Protein AF-A0A4Z2FTD9-F1 (afdb_monomer_lite)

Secondary structure (DSSP, 8-state):
-EEE-TTT--EEEE----TTEEES-TTS--EEEETTTTEEEEEEEEPTTS---S----EEEEEETTT-TTS--------SS-----S----SHHHHHHHHHHHHHHHHHHHHHHHHHHHHHHHHHHHHHHHHHHHS--

Radius of gyration: 23.98 Å; chains: 1; bounding box: 36×58×72 Å

Foldseek 3Di:
DFDADPLVRHTFFDADDPPQWDAPPPVDWDWDADPPQQKIKGWTFGDPPPDDDPPSDIDIDIDHPPPDPNRPGPPPVPPPDPPPCPRPPPVDPVSVVVVVVVVVVVVVVVVVVVVVVVVVVVVVVVVVVVVVVVVPDD

Organism: NCBI:txid230148

Structure (mmCIF, N/CA/C/O backbone):
data_AF-A0A4Z2FTD9-F1
#
_entry.id   AF-A0A4Z2FTD9-F1
#
loop_
_atom_site.group_PDB
_atom_site.id
_atom_site.type_symbol
_atom_site.label_atom_id
_atom_site.label_alt_id
_atom_site.label_comp_id
_atom_site.label_asym_id
_atom_site.label_entity_id
_atom_site.label_seq_id
_atom_site.pdbx_PDB_ins_code
_atom_site.Cartn_x
_atom_site.Cartn_y
_atom_site.Cartn_z
_atom_site.occupancy
_atom_site.B_iso_or_equiv
_atom_site.auth_seq_id
_atom_site.auth_comp_id
_atom_site.auth_asym_id
_atom_site.auth_atom_id
_atom_site.pdbx_PDB_model_num
ATOM 1 N N . MET A 1 1 ? 12.225 3.486 1.838 1.00 72.38 1 MET A N 1
ATOM 2 C CA . MET A 1 1 ? 10.816 3.098 1.582 1.00 72.38 1 MET A CA 1
ATOM 3 C C . MET A 1 1 ? 10.813 1.699 0.973 1.00 72.38 1 MET A C 1
ATOM 5 O O . MET A 1 1 ? 11.828 1.326 0.406 1.00 72.38 1 MET A O 1
ATOM 9 N N . PHE A 1 2 ? 9.754 0.899 1.103 1.00 73.75 2 PHE A N 1
ATOM 10 C CA . PHE A 1 2 ? 9.671 -0.410 0.438 1.00 73.75 2 PHE A CA 1
ATOM 11 C C . PHE A 1 2 ? 8.286 -0.624 -0.172 1.00 73.75 2 PHE A C 1
ATOM 13 O O . PHE A 1 2 ? 7.304 -0.104 0.352 1.00 73.75 2 PHE A O 1
ATOM 20 N N . LEU A 1 3 ? 8.223 -1.376 -1.271 1.00 74.38 3 LEU A N 1
ATOM 21 C CA . LEU A 1 3 ? 6.973 -1.884 -1.829 1.00 74.38 3 LEU A CA 1
ATOM 22 C C . LEU A 1 3 ? 6.706 -3.273 -1.257 1.00 74.38 3 LEU A C 1
ATOM 24 O O . LEU A 1 3 ? 7.611 -4.110 -1.186 1.00 74.38 3 LEU A O 1
ATOM 28 N N . GLN A 1 4 ? 5.467 -3.501 -0.841 1.00 77.50 4 GLN A N 1
ATOM 29 C CA . GLN A 1 4 ? 5.006 -4.763 -0.283 1.00 77.50 4 GLN A CA 1
ATOM 30 C C . GLN A 1 4 ? 3.811 -5.253 -1.095 1.00 77.50 4 GLN A C 1
ATOM 32 O O . GLN A 1 4 ? 2.899 -4.480 -1.378 1.00 77.50 4 GLN A O 1
ATOM 37 N N . ASP A 1 5 ? 3.822 -6.530 -1.453 1.00 70.06 5 ASP A N 1
ATOM 38 C CA . ASP A 1 5 ? 2.648 -7.210 -1.982 1.00 70.06 5 ASP A CA 1
ATOM 39 C C . ASP A 1 5 ? 1.688 -7.450 -0.816 1.00 70.06 5 ASP A C 1
ATOM 41 O O . ASP A 1 5 ? 2.023 -8.123 0.161 1.00 70.06 5 ASP A O 1
ATOM 45 N N . ILE A 1 6 ? 0.504 -6.845 -0.883 1.00 73.50 6 ILE A N 1
ATOM 46 C CA . ILE A 1 6 ? -0.491 -6.915 0.192 1.00 73.50 6 ILE A CA 1
ATOM 47 C C . ILE A 1 6 ? -1.111 -8.310 0.329 1.00 73.50 6 ILE A C 1
ATOM 49 O O . ILE A 1 6 ? -1.554 -8.671 1.418 1.00 73.50 6 ILE A O 1
ATOM 53 N N . THR A 1 7 ? -1.094 -9.109 -0.738 1.00 69.88 7 THR A N 1
ATOM 54 C CA . THR A 1 7 ? -1.757 -10.416 -0.810 1.00 69.88 7 THR A CA 1
ATOM 55 C C . THR A 1 7 ? -1.006 -11.452 0.019 1.00 69.88 7 THR A C 1
ATOM 57 O O . THR A 1 7 ? -1.602 -12.225 0.762 1.00 69.88 7 THR A O 1
ATOM 60 N N . ASN A 1 8 ? 0.325 -11.443 -0.069 1.00 75.12 8 ASN A N 1
ATOM 61 C CA . ASN A 1 8 ? 1.208 -12.388 0.626 1.00 75.12 8 ASN A CA 1
ATOM 62 C C . ASN A 1 8 ? 2.123 -11.711 1.665 1.00 75.12 8 ASN A C 1
ATOM 64 O O . ASN A 1 8 ? 2.944 -12.377 2.296 1.00 75.12 8 ASN A O 1
ATOM 68 N N . ARG A 1 9 ? 1.994 -10.390 1.849 1.00 73.38 9 ARG A N 1
ATOM 69 C CA . ARG A 1 9 ? 2.819 -9.548 2.732 1.00 73.38 9 ARG A CA 1
ATOM 70 C C . ARG A 1 9 ? 4.319 -9.594 2.420 1.00 73.38 9 ARG A C 1
ATOM 72 O O . ARG A 1 9 ? 5.125 -9.205 3.270 1.00 73.38 9 ARG A O 1
ATOM 79 N N . SER A 1 10 ? 4.722 -10.022 1.229 1.00 74.25 10 SER A N 1
ATOM 80 C CA . SER A 1 10 ? 6.131 -10.097 0.842 1.00 74.25 10 SER A CA 1
ATOM 81 C C . SER A 1 10 ? 6.672 -8.731 0.415 1.00 74.25 10 SER A C 1
ATOM 83 O O . SER A 1 10 ? 5.965 -7.912 -0.172 1.00 74.25 10 SER A O 1
ATOM 85 N N . ARG A 1 11 ? 7.941 -8.446 0.732 1.00 72.31 11 ARG A N 1
ATOM 86 C CA . ARG A 1 11 ? 8.615 -7.230 0.254 1.00 72.31 11 ARG A CA 1
ATOM 87 C C . ARG A 1 11 ? 9.070 -7.448 -1.184 1.00 72.31 11 ARG A C 1
ATOM 89 O O . ARG A 1 11 ? 9.895 -8.319 -1.437 1.00 72.31 11 ARG A O 1
ATOM 96 N N . VAL A 1 12 ? 8.565 -6.621 -2.089 1.00 68.12 12 VAL A N 1
ATOM 97 C CA . VAL A 1 12 ? 8.836 -6.707 -3.528 1.00 68.12 12 VAL A CA 1
ATOM 98 C C . VAL A 1 12 ? 10.114 -5.946 -3.877 1.00 68.12 12 VAL A C 1
ATOM 100 O O . VAL A 1 12 ? 10.971 -6.459 -4.595 1.00 68.12 12 VAL A O 1
ATOM 103 N N . CYS A 1 13 ? 10.289 -4.736 -3.335 1.00 69.50 13 CYS A N 1
ATOM 104 C CA . CYS A 1 13 ? 11.513 -3.961 -3.537 1.00 69.50 13 CYS A CA 1
ATOM 105 C C . CYS A 1 13 ? 11.751 -2.906 -2.451 1.00 69.50 13 CYS A C 1
ATOM 107 O O . CYS A 1 13 ? 10.826 -2.466 -1.766 1.00 69.50 13 CYS A O 1
ATOM 109 N N . SER A 1 14 ? 13.005 -2.462 -2.330 1.00 71.62 14 SER A N 1
ATOM 110 C CA . SER A 1 14 ? 13.391 -1.300 -1.524 1.00 71.62 14 SER A CA 1
ATOM 111 C C . SER A 1 14 ? 13.649 -0.104 -2.434 1.00 71.62 14 SER A C 1
ATOM 113 O O . SER A 1 14 ? 14.296 -0.230 -3.466 1.00 71.62 14 SER A O 1
ATOM 115 N N . LEU A 1 15 ? 13.138 1.056 -2.041 1.00 74.56 15 LEU A N 1
ATOM 116 C CA . LEU A 1 15 ? 13.296 2.325 -2.735 1.00 74.56 15 LEU A CA 1
ATOM 117 C C . LEU A 1 15 ? 14.084 3.264 -1.825 1.00 74.56 15 LEU A C 1
ATOM 119 O O . LEU A 1 15 ? 13.665 3.551 -0.692 1.00 74.56 15 LEU A O 1
ATOM 123 N N . MET A 1 16 ? 15.222 3.737 -2.326 1.00 72.31 16 MET A N 1
ATOM 124 C CA . MET A 1 16 ? 16.040 4.746 -1.661 1.00 72.31 16 MET A CA 1
ATOM 125 C C . MET A 1 16 ? 16.035 6.030 -2.485 1.00 72.31 16 MET A C 1
ATOM 127 O O . MET A 1 16 ? 16.331 6.012 -3.681 1.00 72.31 16 MET A O 1
ATOM 131 N N . LEU A 1 17 ? 15.668 7.133 -1.833 1.00 73.00 17 LEU A N 1
ATOM 132 C CA . LEU A 1 17 ? 15.897 8.479 -2.347 1.00 73.00 17 LEU A CA 1
ATOM 133 C C . LEU A 1 17 ? 17.346 8.890 -2.046 1.00 73.00 17 LEU A C 1
ATOM 135 O O . LEU A 1 17 ? 17.944 8.349 -1.108 1.00 73.00 17 LEU A O 1
ATOM 139 N N . PRO A 1 18 ? 17.920 9.844 -2.798 1.00 74.38 18 PRO A N 1
ATOM 140 C CA . PRO A 1 18 ? 19.191 10.446 -2.426 1.00 74.38 18 PRO A CA 1
ATOM 141 C C . PRO A 1 18 ? 19.131 11.029 -1.005 1.00 74.38 18 PRO A C 1
ATOM 143 O O . PRO A 1 18 ? 18.096 11.580 -0.635 1.00 74.38 18 PRO A O 1
ATOM 146 N N . PRO A 1 19 ? 20.232 11.005 -0.232 1.00 72.56 19 PRO A N 1
ATOM 147 C CA . PRO A 1 19 ? 20.253 11.499 1.152 1.00 72.56 19 PRO A CA 1
ATOM 148 C C . PRO A 1 19 ? 19.855 12.972 1.314 1.00 72.56 19 PRO A C 1
ATOM 150 O O . PRO A 1 19 ? 19.547 13.413 2.412 1.00 72.56 19 PRO A O 1
ATOM 153 N N . THR A 1 20 ? 19.900 13.739 0.226 1.00 76.00 20 THR A N 1
ATOM 154 C CA . THR A 1 20 ? 19.545 15.161 0.160 1.00 76.00 20 THR A CA 1
ATOM 155 C C . THR A 1 20 ? 18.038 15.416 0.092 1.00 76.00 20 THR A C 1
ATOM 157 O O . THR A 1 20 ? 17.616 16.569 0.202 1.00 76.00 20 THR A O 1
ATOM 160 N N . HIS A 1 21 ? 17.239 14.366 -0.115 1.00 75.69 21 HIS A N 1
ATOM 161 C CA . HIS A 1 21 ? 15.800 14.451 -0.310 1.00 75.69 21 HIS A CA 1
ATOM 162 C C . HIS A 1 21 ? 15.067 13.485 0.609 1.00 75.69 21 HIS A C 1
ATOM 164 O O . HIS A 1 21 ? 15.452 12.327 0.787 1.00 75.69 21 HIS A O 1
ATOM 170 N N . ARG A 1 22 ? 13.931 13.943 1.115 1.00 74.38 22 ARG A N 1
ATOM 171 C CA . ARG A 1 22 ? 12.949 13.096 1.779 1.00 74.38 22 ARG A CA 1
ATOM 172 C C . ARG A 1 22 ? 11.701 13.028 0.933 1.00 74.38 22 ARG A C 1
ATOM 174 O O . ARG A 1 22 ? 11.396 13.949 0.186 1.00 74.38 22 ARG A O 1
ATOM 181 N N . THR A 1 23 ? 10.950 11.939 1.047 1.00 69.50 23 THR A N 1
ATOM 182 C CA . THR A 1 23 ? 9.555 11.983 0.603 1.00 69.50 23 THR A CA 1
ATOM 183 C C . THR A 1 23 ? 8.860 13.124 1.347 1.00 69.50 23 THR A C 1
ATOM 185 O O . THR A 1 23 ? 9.264 13.439 2.472 1.00 69.50 23 THR A O 1
ATOM 188 N N . ALA A 1 24 ? 7.801 13.693 0.764 1.00 66.94 24 ALA A N 1
ATOM 189 C CA . ALA A 1 24 ? 6.860 14.544 1.499 1.00 66.94 24 ALA A CA 1
ATOM 190 C C . ALA A 1 24 ? 6.483 13.915 2.858 1.00 66.94 24 ALA A C 1
ATOM 192 O O . ALA A 1 24 ? 6.784 12.740 3.104 1.00 66.94 24 ALA A O 1
ATOM 193 N N . THR A 1 25 ? 5.830 14.686 3.737 1.00 63.59 25 THR A N 1
ATOM 194 C CA . THR A 1 25 ? 5.460 14.279 5.106 1.00 63.59 25 THR A CA 1
ATOM 195 C C . THR A 1 25 ? 5.180 12.773 5.181 1.00 63.59 25 THR A C 1
ATOM 197 O O . THR A 1 25 ? 4.334 12.302 4.425 1.00 63.59 25 THR A O 1
ATOM 200 N N . PRO A 1 26 ? 5.862 11.993 6.049 1.00 59.06 26 PRO A N 1
ATOM 201 C CA . PRO A 1 26 ? 5.790 10.524 6.046 1.00 59.06 26 PRO A CA 1
ATOM 202 C C . PRO A 1 26 ? 4.366 9.948 6.090 1.00 59.06 26 PRO A C 1
ATOM 204 O O . PRO A 1 26 ? 4.139 8.809 5.695 1.00 59.06 26 PRO A O 1
ATOM 207 N N . CYS A 1 27 ? 3.412 10.750 6.564 1.00 57.56 27 CYS A N 1
ATOM 208 C CA . CYS A 1 27 ? 1.995 10.431 6.659 1.00 57.56 27 CYS A CA 1
ATOM 209 C C . CYS A 1 27 ? 1.208 10.618 5.344 1.00 57.56 27 CYS A C 1
ATOM 211 O O . CYS A 1 27 ? 0.074 10.156 5.259 1.00 57.56 27 CYS A O 1
ATOM 213 N N . LEU A 1 28 ? 1.759 11.314 4.344 1.00 66.62 28 LEU A N 1
ATOM 214 C CA . LEU A 1 28 ? 1.086 11.644 3.086 1.00 66.62 28 LEU A CA 1
ATOM 215 C C . LEU A 1 28 ? 2.082 11.761 1.908 1.00 66.62 28 LEU A C 1
ATOM 217 O O . LEU A 1 28 ? 2.269 12.842 1.343 1.00 66.62 28 LEU A O 1
ATOM 221 N N . PRO A 1 29 ? 2.761 10.665 1.528 1.00 72.44 29 PRO A N 1
ATOM 222 C CA . PRO A 1 29 ? 3.673 10.689 0.392 1.00 72.44 29 PRO A CA 1
ATOM 223 C C . PRO A 1 29 ? 2.907 10.978 -0.909 1.00 72.44 29 PRO A C 1
ATOM 225 O O . PRO A 1 29 ? 1.855 10.393 -1.162 1.00 72.44 29 PRO A O 1
ATOM 228 N N . VAL A 1 30 ? 3.458 11.845 -1.763 1.00 84.12 30 VAL A N 1
ATOM 229 C CA . VAL A 1 30 ? 2.915 12.110 -3.104 1.00 84.12 30 VAL A CA 1
ATOM 230 C C . VAL A 1 30 ? 3.616 11.197 -4.104 1.00 84.12 30 VAL A C 1
ATOM 232 O O . VAL A 1 30 ? 4.807 11.370 -4.384 1.00 84.12 30 VAL A O 1
ATOM 235 N N . TYR A 1 31 ? 2.880 10.218 -4.626 1.00 86.88 31 TYR A N 1
ATOM 236 C CA . TYR A 1 31 ? 3.380 9.257 -5.602 1.00 86.88 31 TYR A CA 1
ATOM 237 C C . TYR A 1 31 ? 2.313 8.882 -6.635 1.00 86.88 31 TYR A C 1
ATOM 239 O O . TYR A 1 31 ? 1.116 9.001 -6.380 1.00 86.88 31 TYR A O 1
ATOM 247 N N . ALA A 1 32 ? 2.760 8.401 -7.792 1.00 87.31 32 ALA A N 1
ATOM 248 C CA . ALA A 1 32 ? 1.908 7.816 -8.822 1.00 87.31 32 ALA A CA 1
ATOM 249 C C . ALA A 1 32 ? 2.570 6.554 -9.380 1.00 87.31 32 ALA A C 1
ATOM 251 O O . ALA A 1 32 ? 3.770 6.547 -9.648 1.00 87.31 32 ALA A O 1
ATOM 252 N N . LEU A 1 33 ? 1.791 5.489 -9.553 1.00 85.31 33 LEU A N 1
ATOM 253 C CA . LEU A 1 33 ? 2.248 4.231 -10.137 1.00 85.31 33 LEU A CA 1
ATOM 254 C C . LEU A 1 33 ? 1.561 4.035 -11.490 1.00 85.31 33 LEU A C 1
ATOM 256 O O . LEU A 1 33 ? 0.338 3.940 -11.547 1.00 85.31 33 LEU A O 1
ATOM 260 N N . SER A 1 34 ? 2.344 3.959 -12.565 1.00 83.44 34 SER A N 1
ATOM 261 C CA . SER A 1 34 ? 1.858 3.582 -13.893 1.00 83.44 34 SER A CA 1
ATOM 262 C C . SER A 1 34 ? 2.152 2.108 -14.138 1.00 83.44 34 SER A C 1
ATOM 264 O O . SER A 1 34 ? 3.317 1.713 -14.229 1.00 83.44 34 SER A O 1
ATOM 266 N N . ALA A 1 35 ? 1.097 1.295 -14.232 1.00 77.94 35 ALA A N 1
ATOM 267 C CA . ALA A 1 35 ? 1.216 -0.125 -14.560 1.00 77.94 35 ALA A CA 1
ATOM 268 C C . ALA A 1 35 ? 1.647 -0.333 -16.021 1.00 77.94 35 ALA A C 1
ATOM 270 O O . ALA A 1 35 ? 2.500 -1.173 -16.288 1.00 77.94 35 ALA A O 1
ATOM 271 N N . GLU A 1 36 ? 1.117 0.479 -16.942 1.00 79.75 36 GLU A N 1
ATOM 272 C CA . GLU A 1 36 ? 1.446 0.435 -18.372 1.00 79.75 36 GLU A CA 1
ATOM 273 C C . GLU A 1 36 ? 2.931 0.719 -18.616 1.00 79.75 36 GLU A C 1
ATOM 275 O O . GLU A 1 36 ? 3.606 -0.015 -19.330 1.00 79.75 36 GLU A O 1
ATOM 280 N N . GLN A 1 37 ? 3.463 1.754 -17.963 1.00 80.69 37 GLN A N 1
ATOM 281 C CA . GLN A 1 37 ? 4.867 2.141 -18.101 1.00 80.69 37 GLN A CA 1
ATOM 282 C C . GLN A 1 37 ? 5.784 1.406 -17.125 1.00 80.69 37 GLN A C 1
ATOM 284 O O . GLN A 1 37 ? 6.979 1.692 -17.097 1.00 80.69 37 GLN A O 1
ATOM 289 N N . GLN A 1 38 ? 5.233 0.545 -16.263 1.00 80.56 38 GLN A N 1
ATOM 290 C CA . GLN A 1 38 ? 5.952 -0.084 -15.156 1.00 80.56 38 GLN A CA 1
ATOM 291 C C . GLN A 1 38 ? 6.861 0.924 -14.430 1.00 80.56 38 GLN A C 1
ATOM 293 O O . GLN A 1 38 ? 8.060 0.708 -14.250 1.00 80.56 38 GLN A O 1
ATOM 298 N N . THR A 1 39 ? 6.294 2.067 -14.040 1.00 83.69 39 THR A N 1
ATOM 299 C CA . THR A 1 39 ? 7.059 3.196 -13.498 1.00 83.69 39 THR A CA 1
ATOM 300 C C . THR A 1 39 ? 6.390 3.775 -12.258 1.00 83.69 39 THR A C 1
ATOM 302 O O . THR A 1 39 ? 5.191 4.054 -12.253 1.00 83.69 39 THR A O 1
ATOM 305 N N . LEU A 1 40 ? 7.181 3.987 -11.208 1.00 85.44 40 LEU A N 1
ATOM 306 C CA . LEU A 1 40 ? 6.791 4.677 -9.985 1.00 85.44 40 LEU A CA 1
ATOM 307 C C . LEU A 1 40 ? 7.397 6.082 -9.953 1.00 85.44 40 LEU A C 1
ATOM 309 O O . LEU A 1 40 ? 8.612 6.259 -10.010 1.00 85.44 40 LEU A O 1
ATOM 313 N N . PHE A 1 41 ? 6.534 7.076 -9.804 1.00 87.06 41 PHE A N 1
ATOM 314 C CA . PHE A 1 41 ? 6.878 8.483 -9.671 1.00 87.06 41 PHE A CA 1
ATOM 315 C C . PHE A 1 41 ? 6.732 8.895 -8.207 1.00 87.06 41 PHE A C 1
ATOM 317 O O . PHE A 1 41 ? 5.679 8.663 -7.614 1.00 87.06 41 PHE A O 1
ATOM 324 N N . ILE A 1 42 ? 7.759 9.503 -7.615 1.00 87.06 42 ILE A N 1
ATOM 325 C CA . ILE A 1 42 ? 7.757 9.957 -6.217 1.00 87.06 42 ILE A CA 1
ATOM 326 C C . ILE A 1 42 ? 8.235 11.401 -6.158 1.00 87.06 42 ILE A C 1
ATOM 328 O O . ILE A 1 42 ? 9.307 11.720 -6.665 1.00 87.06 42 ILE A O 1
ATOM 332 N N . ARG A 1 43 ? 7.484 12.275 -5.490 1.00 85.31 43 ARG A N 1
ATOM 333 C CA . ARG A 1 43 ? 7.976 13.612 -5.144 1.00 85.31 43 ARG A CA 1
ATOM 334 C C . ARG A 1 43 ? 8.897 13.520 -3.929 1.00 85.31 43 ARG A C 1
ATOM 336 O O . ARG A 1 43 ? 8.486 13.026 -2.877 1.00 85.31 43 ARG A O 1
ATOM 343 N N . GLY A 1 44 ? 10.120 14.015 -4.068 1.00 84.12 44 GLY A N 1
ATOM 344 C CA . GLY A 1 44 ? 11.019 14.258 -2.950 1.00 84.12 44 GLY A CA 1
ATOM 345 C C . GLY A 1 44 ? 11.181 15.751 -2.707 1.00 84.12 44 GLY A C 1
ATOM 346 O O . GLY A 1 44 ? 11.415 16.523 -3.635 1.00 84.12 44 GLY A O 1
ATOM 347 N N . ASP A 1 45 ? 11.057 16.149 -1.454 1.00 81.00 45 ASP A N 1
ATOM 348 C CA . ASP A 1 45 ? 11.305 17.503 -0.994 1.00 81.00 45 ASP A CA 1
ATOM 349 C C . ASP A 1 45 ? 12.719 17.573 -0.411 1.00 81.00 45 ASP A C 1
ATOM 351 O O . ASP A 1 45 ? 13.228 16.615 0.181 1.00 81.00 45 ASP A O 1
ATOM 355 N N . ARG A 1 46 ? 13.393 18.698 -0.639 1.00 74.38 46 ARG A N 1
ATOM 356 C CA . ARG A 1 46 ? 14.770 18.896 -0.190 1.00 74.38 46 ARG A CA 1
ATOM 357 C C . ARG A 1 46 ? 14.800 19.122 1.321 1.00 74.38 46 ARG A C 1
ATOM 359 O O . ARG A 1 46 ? 14.014 19.912 1.843 1.00 74.38 46 ARG A O 1
ATOM 366 N N . ASP A 1 47 ? 15.725 18.462 2.014 1.00 67.81 47 ASP A N 1
ATOM 367 C CA . ASP A 1 47 ? 15.865 18.628 3.463 1.00 67.81 47 ASP A CA 1
ATOM 368 C C . ASP A 1 47 ? 16.305 20.062 3.800 1.00 67.81 47 ASP A C 1
ATOM 370 O O . ASP A 1 47 ? 17.372 20.526 3.389 1.00 67.81 47 ASP A O 1
ATOM 374 N N . SER A 1 48 ? 15.487 20.773 4.583 1.00 59.31 48 SER A N 1
ATOM 375 C CA . SER A 1 48 ? 15.654 22.198 4.917 1.00 59.31 48 SER A CA 1
ATOM 376 C C . SER A 1 48 ? 16.872 22.518 5.800 1.00 59.31 48 SER A C 1
ATOM 378 O O . SER A 1 48 ? 17.055 23.662 6.205 1.00 59.31 48 SER A O 1
ATOM 380 N N . GLY A 1 49 ? 17.713 21.527 6.116 1.00 57.28 49 GLY A N 1
ATOM 381 C CA . GLY A 1 49 ? 18.960 21.709 6.867 1.00 57.28 49 GLY A CA 1
ATOM 382 C C . GLY A 1 49 ? 20.118 22.267 6.033 1.00 57.28 49 GLY A C 1
ATOM 383 O O . GLY A 1 49 ? 21.130 22.678 6.594 1.00 57.28 49 GLY A O 1
ATOM 384 N N . CYS A 1 50 ? 19.990 22.301 4.703 1.00 49.97 50 CYS A N 1
ATOM 385 C CA . CYS A 1 50 ? 21.044 22.766 3.809 1.00 49.97 50 CYS A CA 1
ATOM 386 C C . CYS A 1 50 ? 20.676 24.131 3.211 1.00 49.97 50 CYS A C 1
ATOM 388 O O . CYS A 1 50 ? 19.993 24.186 2.196 1.00 49.97 50 CYS A O 1
ATOM 390 N N . ALA A 1 51 ? 21.134 25.190 3.890 1.00 46.16 51 ALA A N 1
ATOM 391 C CA . ALA A 1 51 ? 21.244 26.602 3.498 1.00 46.16 51 ALA A CA 1
ATOM 392 C C . ALA A 1 51 ? 20.199 27.184 2.521 1.00 46.16 51 ALA A C 1
ATOM 394 O O . ALA A 1 51 ? 20.113 26.811 1.353 1.00 46.16 51 ALA A O 1
ATOM 395 N N . ALA A 1 52 ? 19.509 28.215 3.017 1.00 48.28 52 ALA A N 1
ATOM 396 C CA . ALA A 1 52 ? 18.677 29.166 2.290 1.00 48.28 52 ALA A CA 1
ATOM 397 C C . ALA A 1 52 ? 19.165 29.445 0.854 1.00 48.28 52 ALA A C 1
ATOM 399 O O . ALA A 1 52 ? 20.078 30.232 0.617 1.00 48.28 52 ALA A O 1
ATOM 400 N N . SER A 1 53 ? 18.502 28.817 -0.110 1.00 46.97 53 SER A N 1
ATOM 401 C CA . SER A 1 53 ? 18.464 29.252 -1.497 1.00 46.97 53 SER A CA 1
ATOM 402 C C . SER A 1 53 ? 16.992 29.319 -1.881 1.00 46.97 53 SER A C 1
ATOM 404 O O . SER A 1 53 ? 16.222 28.425 -1.534 1.00 46.97 53 SER A O 1
ATOM 406 N N . SER A 1 54 ? 16.602 30.411 -2.532 1.00 48.72 54 SER A N 1
ATOM 407 C CA . SER A 1 54 ? 15.228 30.849 -2.830 1.00 48.72 54 SER A CA 1
ATOM 408 C C . SER A 1 54 ? 14.420 29.918 -3.756 1.00 48.72 54 SER A C 1
ATOM 410 O O . SER A 1 54 ? 13.366 30.300 -4.255 1.00 48.72 54 SER A O 1
ATOM 412 N N . GLU A 1 55 ? 14.884 28.693 -3.970 1.00 50.66 55 GLU A N 1
ATOM 413 C CA . GLU A 1 55 ? 14.261 27.669 -4.797 1.00 50.66 55 GLU A CA 1
ATOM 414 C C . GLU A 1 55 ? 13.878 26.513 -3.863 1.00 50.66 55 GLU A C 1
ATOM 416 O O . GLU A 1 55 ? 14.648 25.571 -3.651 1.00 50.66 55 GLU A O 1
ATOM 421 N N . ALA A 1 56 ? 12.695 26.595 -3.248 1.00 59.41 56 ALA A N 1
ATOM 422 C CA . ALA A 1 56 ? 12.076 25.487 -2.517 1.00 59.41 56 ALA A CA 1
ATOM 423 C C . ALA A 1 56 ? 11.652 24.391 -3.518 1.00 59.41 56 ALA A C 1
ATOM 425 O O . ALA A 1 56 ? 10.473 24.179 -3.789 1.00 59.41 56 ALA A O 1
ATOM 426 N N . GLY A 1 57 ? 12.637 23.769 -4.163 1.00 67.50 57 GLY A N 1
ATOM 427 C CA . GLY A 1 57 ? 12.447 22.898 -5.311 1.00 67.50 57 GLY A CA 1
ATOM 428 C C . GLY A 1 57 ? 12.157 21.473 -4.874 1.00 67.50 57 GLY A C 1
ATOM 429 O O . GLY A 1 57 ? 13.063 20.741 -4.481 1.00 67.50 57 GLY A O 1
ATOM 430 N N . SER A 1 58 ? 10.896 21.069 -4.960 1.00 75.62 58 SER A N 1
ATOM 431 C CA . SER A 1 58 ? 10.540 19.654 -4.965 1.00 75.62 58 SER A CA 1
ATOM 432 C C . SER A 1 58 ? 11.039 19.004 -6.251 1.00 75.62 58 SER A C 1
ATOM 434 O O . SER A 1 58 ? 10.891 19.567 -7.335 1.00 75.62 58 SER A O 1
ATOM 436 N N . GLN A 1 59 ? 11.590 17.801 -6.142 1.00 84.44 59 GLN A N 1
ATOM 437 C CA . GLN A 1 59 ? 12.096 17.037 -7.273 1.00 84.44 59 GLN A CA 1
ATOM 438 C C . GLN A 1 59 ? 11.248 15.784 -7.502 1.00 84.44 59 GLN A C 1
ATOM 440 O O . GLN A 1 59 ? 10.796 15.134 -6.558 1.00 84.44 59 GLN A O 1
ATOM 445 N N . LEU A 1 60 ? 11.023 15.441 -8.771 1.00 86.94 60 LEU A N 1
ATOM 446 C CA . LEU A 1 60 ? 10.350 14.206 -9.158 1.00 86.94 60 LEU A CA 1
ATOM 447 C C . LEU A 1 60 ? 11.382 13.096 -9.373 1.00 86.94 60 LEU A C 1
ATOM 449 O O . LEU A 1 60 ? 12.267 13.213 -10.219 1.00 86.94 60 LEU A O 1
ATOM 453 N N . PHE A 1 61 ? 11.237 12.009 -8.629 1.00 85.12 61 PHE A N 1
ATOM 454 C CA . PHE A 1 61 ? 12.023 10.790 -8.758 1.00 85.12 61 PHE A CA 1
ATOM 455 C C . PHE A 1 61 ? 11.237 9.759 -9.559 1.00 85.12 61 PHE A C 1
ATOM 457 O O . PHE A 1 61 ? 10.065 9.513 -9.278 1.00 85.12 61 PHE A O 1
ATOM 464 N N . ILE A 1 62 ? 11.889 9.161 -10.554 1.00 86.94 62 ILE A N 1
ATOM 465 C CA . ILE A 1 62 ? 11.280 8.214 -11.488 1.00 86.94 62 ILE A CA 1
ATOM 466 C C . ILE A 1 62 ? 11.987 6.869 -11.329 1.00 86.94 62 ILE A C 1
ATOM 468 O O . ILE A 1 62 ? 13.181 6.753 -11.594 1.00 86.94 62 ILE A O 1
ATOM 472 N N . TYR A 1 63 ? 11.242 5.856 -10.904 1.00 80.44 63 TYR A N 1
ATOM 473 C CA . TYR A 1 63 ? 11.719 4.491 -10.715 1.00 80.44 63 TYR A CA 1
ATOM 474 C C . TYR A 1 63 ? 11.058 3.580 -11.746 1.00 80.44 63 TYR A C 1
ATOM 476 O O . TYR A 1 63 ? 9.870 3.286 -11.642 1.00 80.44 63 TYR A O 1
ATOM 484 N N . ARG A 1 64 ? 11.825 3.125 -12.738 1.00 81.06 64 ARG A N 1
ATOM 485 C CA . ARG A 1 64 ? 11.364 2.164 -13.749 1.00 81.06 64 ARG A CA 1
ATOM 486 C C . ARG A 1 64 ? 11.639 0.741 -13.290 1.00 81.06 64 ARG A C 1
ATOM 488 O O . ARG A 1 64 ? 12.792 0.392 -13.020 1.00 81.06 64 ARG A O 1
ATOM 495 N N . PHE A 1 65 ? 10.598 -0.079 -13.185 1.00 74.12 65 PHE A N 1
ATOM 496 C CA . PHE A 1 65 ? 10.750 -1.485 -12.825 1.00 7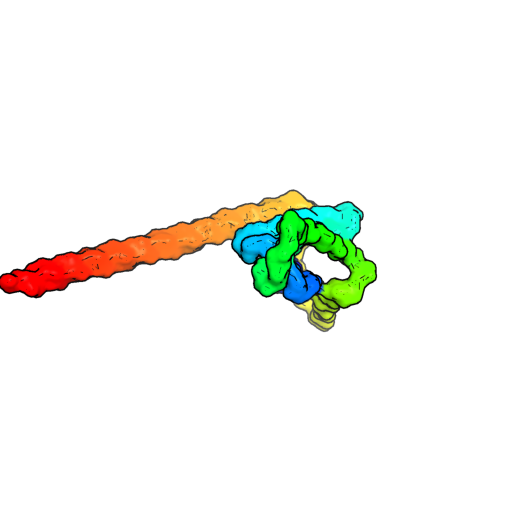4.12 65 PHE A CA 1
ATOM 497 C C . PHE A 1 65 ? 11.448 -2.235 -13.967 1.00 74.12 65 PHE A C 1
ATOM 499 O O . PHE A 1 65 ? 11.026 -2.164 -15.112 1.00 74.12 65 PHE A O 1
ATOM 506 N N . GLY A 1 66 ? 12.543 -2.937 -13.655 1.00 66.25 66 GLY A N 1
ATOM 507 C CA . GLY A 1 66 ? 13.297 -3.749 -14.622 1.00 66.25 66 GLY A CA 1
ATOM 508 C C . GLY A 1 66 ? 14.566 -3.111 -15.200 1.00 66.25 66 GLY A C 1
ATOM 509 O O . GLY A 1 66 ? 15.432 -3.855 -15.645 1.00 66.25 66 GLY A O 1
ATOM 510 N N . GLU A 1 67 ? 14.722 -1.786 -15.131 1.00 63.91 67 GLU A N 1
ATOM 511 C CA . GLU A 1 67 ? 15.893 -1.074 -15.688 1.00 63.91 67 GLU A CA 1
ATOM 512 C C . GLU A 1 67 ? 16.938 -0.669 -14.637 1.00 63.91 67 GLU A C 1
ATOM 514 O O . GLU A 1 67 ? 18.061 -0.309 -14.980 1.00 63.91 67 GLU A O 1
ATOM 519 N N . SER A 1 68 ? 16.584 -0.689 -13.351 1.00 56.00 68 SER A N 1
ATOM 520 C CA . SER A 1 68 ? 17.420 -0.133 -12.287 1.00 56.00 68 SER A CA 1
ATOM 521 C C . SER A 1 68 ? 17.909 -1.194 -11.302 1.00 56.00 68 SER A C 1
ATOM 523 O O . SER A 1 68 ? 17.095 -1.849 -10.654 1.00 56.00 68 SER A O 1
ATOM 525 N N . ASP A 1 69 ? 19.227 -1.251 -11.077 1.00 53.97 69 ASP A N 1
ATOM 526 C CA . ASP A 1 69 ? 19.860 -2.008 -9.979 1.00 53.97 69 ASP A CA 1
ATOM 527 C C . ASP A 1 69 ? 19.400 -1.546 -8.579 1.00 53.97 69 ASP A C 1
ATOM 529 O O . ASP A 1 69 ? 19.596 -2.243 -7.580 1.00 53.97 69 ASP A O 1
ATOM 533 N N . ILE A 1 70 ? 18.785 -0.356 -8.490 1.00 50.56 70 ILE A N 1
ATOM 534 C CA . ILE A 1 70 ? 18.226 0.215 -7.254 1.00 50.56 70 ILE A CA 1
ATOM 535 C C . ILE A 1 70 ? 17.003 -0.590 -6.818 1.00 50.56 70 ILE A C 1
ATOM 537 O O . ILE A 1 70 ? 16.783 -0.802 -5.624 1.00 50.56 70 ILE A O 1
ATOM 541 N N . ILE A 1 71 ? 16.258 -1.130 -7.783 1.00 52.84 71 ILE A N 1
ATOM 542 C CA . ILE A 1 71 ? 15.296 -2.196 -7.550 1.00 52.84 71 ILE A CA 1
ATOM 543 C C . ILE A 1 71 ? 16.127 -3.470 -7.516 1.00 52.84 71 ILE A C 1
ATOM 545 O O . ILE A 1 71 ? 16.096 -4.287 -8.435 1.00 52.84 71 ILE A O 1
ATOM 549 N N . ARG A 1 72 ? 16.884 -3.661 -6.428 1.00 49.62 72 ARG A N 1
ATOM 550 C CA . ARG A 1 72 ? 17.287 -5.013 -6.056 1.00 49.62 72 ARG A CA 1
ATOM 551 C C . ARG A 1 72 ? 15.983 -5.778 -5.986 1.00 49.62 72 ARG A C 1
ATOM 553 O O . ARG A 1 72 ? 15.211 -5.577 -5.046 1.00 49.62 72 ARG A O 1
ATOM 560 N N . ARG A 1 73 ? 15.720 -6.595 -7.011 1.00 49.25 73 ARG A N 1
ATOM 561 C CA . ARG A 1 73 ? 14.739 -7.662 -6.927 1.00 49.25 73 ARG A CA 1
ATOM 562 C C . ARG A 1 73 ? 15.098 -8.332 -5.616 1.00 49.25 73 ARG A C 1
ATOM 564 O O . ARG A 1 73 ? 16.157 -8.951 -5.505 1.00 49.25 73 ARG A O 1
ATOM 571 N N . CYS A 1 74 ? 14.257 -8.172 -4.602 1.00 44.78 74 CYS A N 1
ATOM 572 C CA . CYS A 1 74 ? 14.134 -9.237 -3.640 1.00 44.78 74 CYS A CA 1
ATOM 573 C C . CYS A 1 74 ? 13.607 -10.372 -4.508 1.00 44.78 74 CYS A C 1
ATOM 575 O O . CYS A 1 74 ? 12.405 -10.496 -4.713 1.00 44.78 74 CYS A O 1
ATOM 577 N N . ILE A 1 75 ? 14.527 -11.099 -5.153 1.00 43.72 75 ILE A N 1
ATOM 578 C CA . ILE A 1 75 ? 14.263 -12.410 -5.700 1.00 43.72 75 ILE A CA 1
ATOM 579 C C . ILE A 1 75 ? 13.901 -13.160 -4.435 1.00 43.72 75 ILE A C 1
ATOM 581 O O . ILE A 1 75 ? 14.767 -13.605 -3.685 1.00 43.72 75 ILE A O 1
ATOM 585 N N . VAL A 1 76 ? 12.615 -13.137 -4.100 1.00 42.88 76 VAL A N 1
ATOM 586 C CA . VAL A 1 76 ? 12.053 -14.116 -3.202 1.00 42.88 76 VAL A CA 1
ATOM 587 C C . VAL A 1 76 ? 12.341 -15.388 -3.966 1.00 42.88 76 VAL A C 1
ATOM 589 O O . VAL A 1 76 ? 11.722 -15.629 -5.001 1.00 42.88 76 VAL A O 1
ATOM 592 N N . SER A 1 77 ? 13.390 -16.106 -3.559 1.00 42.38 77 SER A N 1
ATOM 593 C CA . SER A 1 77 ? 13.599 -17.470 -4.004 1.00 42.38 77 SER A CA 1
ATOM 594 C C . SER A 1 77 ? 12.244 -18.123 -3.826 1.00 42.38 77 SER A C 1
ATOM 596 O O . SER A 1 77 ? 11.747 -18.182 -2.696 1.00 42.38 77 SER A O 1
ATOM 598 N N . LEU A 1 78 ? 11.594 -18.459 -4.942 1.00 42.09 78 LEU A N 1
ATOM 599 C CA . LEU A 1 78 ? 10.363 -19.224 -4.917 1.00 42.09 78 LEU A CA 1
ATOM 600 C C . LEU A 1 78 ? 10.682 -20.398 -3.990 1.00 42.09 78 LEU A C 1
ATOM 602 O O . LEU A 1 78 ? 11.671 -21.083 -4.253 1.00 42.09 78 LEU A O 1
ATOM 606 N N . PRO A 1 79 ? 10.010 -20.554 -2.836 1.00 42.62 79 PRO A N 1
ATOM 607 C CA . PRO A 1 79 ? 10.377 -21.640 -1.954 1.00 42.62 79 PRO A CA 1
ATOM 608 C C . PRO A 1 79 ? 10.201 -22.919 -2.772 1.00 42.62 79 PRO A C 1
ATOM 610 O O . PRO A 1 79 ? 9.121 -23.125 -3.322 1.00 42.62 79 PRO A O 1
ATOM 613 N N . ASP A 1 80 ? 11.246 -23.748 -2.860 1.00 42.22 80 ASP A N 1
ATOM 614 C CA . ASP A 1 80 ? 11.271 -25.067 -3.523 1.00 42.22 80 ASP A CA 1
ATOM 615 C C . ASP A 1 80 ? 10.336 -26.088 -2.837 1.00 42.22 80 ASP A C 1
ATOM 617 O O . ASP A 1 80 ? 10.602 -27.283 -2.740 1.00 42.22 80 ASP A O 1
ATOM 621 N N . SER A 1 81 ? 9.223 -25.622 -2.289 1.00 44.12 81 SER A N 1
ATOM 622 C CA . SER A 1 81 ? 8.229 -26.413 -1.606 1.00 44.12 81 SER A CA 1
ATOM 623 C C . SER A 1 81 ? 6.932 -26.291 -2.394 1.00 44.12 81 SER A C 1
ATOM 625 O O . SER A 1 81 ? 6.480 -25.166 -2.628 1.00 44.12 81 SER A O 1
ATOM 627 N N . PRO A 1 82 ? 6.277 -27.411 -2.746 1.00 43.38 82 PRO A N 1
ATOM 628 C CA . PRO A 1 82 ? 4.891 -27.397 -3.175 1.00 43.38 82 PRO A CA 1
ATOM 629 C C . PRO A 1 82 ? 4.038 -27.071 -1.944 1.00 43.38 82 PRO A C 1
ATOM 631 O O . PRO A 1 82 ? 3.327 -27.914 -1.400 1.00 43.38 82 PRO A O 1
ATOM 634 N N . ARG A 1 83 ? 4.141 -25.839 -1.438 1.00 42.69 83 ARG A N 1
ATOM 635 C CA . ARG A 1 83 ? 3.140 -25.300 -0.535 1.00 42.69 83 ARG A CA 1
ATOM 636 C C . ARG A 1 83 ? 1.917 -25.138 -1.404 1.00 42.69 83 ARG A C 1
ATOM 638 O O . ARG A 1 83 ? 1.907 -24.270 -2.270 1.00 42.69 83 ARG A O 1
ATOM 645 N N . GLN A 1 84 ? 0.959 -26.041 -1.207 1.00 43.34 84 GLN A N 1
ATOM 646 C CA . GLN A 1 84 ? -0.402 -25.934 -1.709 1.00 43.34 84 GLN A CA 1
ATOM 647 C C . GLN A 1 84 ? -0.776 -24.459 -1.801 1.00 43.34 84 GLN A C 1
ATOM 649 O O . GLN A 1 84 ? -0.904 -23.769 -0.785 1.00 43.34 84 GLN A O 1
ATOM 654 N N . VAL A 1 85 ? -0.852 -23.979 -3.039 1.00 43.25 85 VAL A N 1
ATOM 655 C CA . VAL A 1 85 ? -1.299 -22.638 -3.375 1.00 43.25 85 VAL A CA 1
ATOM 656 C C . VAL A 1 85 ? -2.799 -22.643 -3.121 1.00 43.25 85 VAL A C 1
ATOM 658 O O . VAL A 1 85 ? -3.607 -22.754 -4.029 1.00 43.25 85 VAL A O 1
ATOM 661 N N . ASN A 1 86 ? -3.174 -22.543 -1.849 1.00 42.31 86 ASN A N 1
ATOM 662 C CA . ASN A 1 86 ? -4.494 -22.085 -1.434 1.00 42.31 86 ASN A CA 1
ATOM 663 C C . ASN A 1 86 ? -4.491 -20.548 -1.419 1.00 42.31 86 ASN A C 1
ATOM 665 O O . ASN A 1 86 ? -5.041 -19.915 -0.522 1.00 42.31 86 ASN A O 1
ATOM 669 N N . THR A 1 87 ? -3.786 -19.936 -2.371 1.00 47.28 87 THR A N 1
ATOM 670 C CA . THR A 1 87 ? -3.952 -18.528 -2.698 1.00 47.28 87 THR A CA 1
ATOM 671 C C . T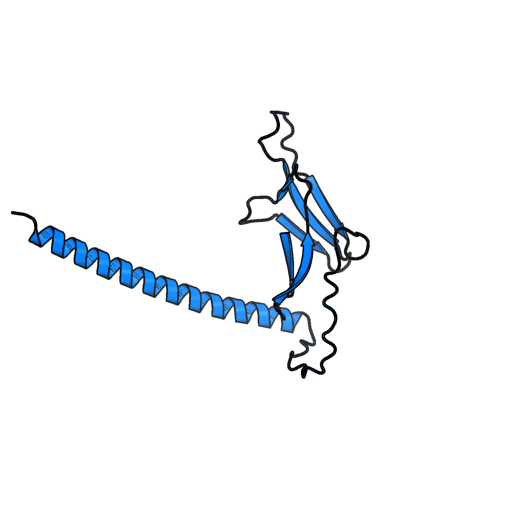HR A 1 87 ? -5.070 -18.513 -3.727 1.00 47.28 87 THR A C 1
ATOM 673 O O . THR A 1 87 ? -4.859 -19.070 -4.805 1.00 47.28 87 THR A O 1
ATOM 676 N N . PRO A 1 88 ? -6.263 -17.974 -3.421 1.00 49.94 88 PRO A N 1
ATOM 677 C CA . PRO A 1 88 ? -7.269 -17.785 -4.454 1.00 49.94 88 PRO A CA 1
ATOM 678 C C . PRO A 1 88 ? -6.613 -16.976 -5.574 1.00 49.94 88 PRO A C 1
ATOM 680 O O . PRO A 1 88 ? -6.121 -15.871 -5.338 1.00 49.94 88 PRO A O 1
ATOM 683 N N . SER A 1 89 ? -6.509 -17.561 -6.768 1.00 50.84 89 SER A N 1
ATOM 684 C CA . SER A 1 89 ? -6.123 -16.798 -7.944 1.00 50.84 89 SER A CA 1
ATOM 685 C C . SER A 1 89 ? -7.268 -15.831 -8.191 1.00 50.84 89 SER A C 1
ATOM 687 O O . SER A 1 89 ? -8.327 -16.233 -8.662 1.00 50.84 89 SER A O 1
ATOM 689 N N . TYR A 1 90 ? -7.101 -14.579 -7.782 1.00 54.28 90 TYR A N 1
ATOM 690 C CA . TYR A 1 90 ? -8.045 -13.537 -8.145 1.00 54.28 90 TYR A CA 1
ATOM 691 C C . TYR A 1 90 ? -7.922 -13.362 -9.658 1.00 54.28 90 TYR A C 1
ATOM 693 O O . TYR A 1 90 ? -6.916 -12.855 -10.151 1.00 54.28 90 TYR A O 1
ATOM 701 N N . GLU A 1 91 ? -8.894 -13.909 -10.388 1.00 59.44 91 GLU A N 1
ATOM 702 C CA . GLU A 1 91 ? -8.873 -14.005 -11.851 1.00 59.44 91 GLU A CA 1
ATOM 703 C C . GLU A 1 91 ? -8.933 -12.619 -12.506 1.00 59.44 91 GLU A C 1
ATOM 705 O O . GLU A 1 91 ? -8.528 -12.458 -13.659 1.00 59.44 91 GLU A O 1
ATOM 710 N N . THR A 1 92 ? -9.359 -11.595 -11.757 1.00 72.88 92 THR A N 1
ATOM 711 C CA . THR A 1 92 ? -9.436 -10.216 -12.231 1.00 72.88 92 THR A CA 1
ATOM 712 C C . THR A 1 92 ? -8.883 -9.192 -11.229 1.00 72.88 92 THR A C 1
ATOM 714 O O . THR A 1 92 ? -8.833 -9.395 -10.010 1.00 72.88 92 THR A O 1
ATOM 717 N N . LEU A 1 93 ? -8.474 -8.032 -11.760 1.00 70.62 93 LEU A N 1
ATOM 718 C CA . LEU A 1 93 ? -8.099 -6.856 -10.964 1.00 70.62 93 LEU A CA 1
ATOM 719 C C . LEU A 1 93 ? -9.259 -6.406 -10.056 1.00 70.62 93 LEU A C 1
ATOM 721 O O . LEU A 1 93 ? -9.030 -5.963 -8.933 1.00 70.62 93 LEU A O 1
ATOM 725 N N . GLU A 1 94 ? -10.494 -6.551 -10.537 1.00 77.81 94 GLU A N 1
ATOM 726 C CA . GLU A 1 94 ? -11.710 -6.209 -9.801 1.00 77.81 94 GLU A CA 1
ATOM 727 C C . GLU A 1 94 ? -11.848 -7.050 -8.527 1.00 77.81 94 GLU A C 1
ATOM 729 O O . GLU A 1 94 ? -12.068 -6.495 -7.450 1.00 77.81 94 GLU A O 1
ATOM 734 N N . ASP A 1 95 ? -11.596 -8.357 -8.606 1.00 77.69 95 ASP A N 1
ATOM 735 C CA . ASP A 1 95 ? -11.636 -9.244 -7.438 1.00 77.69 95 ASP A CA 1
ATOM 736 C C . ASP A 1 95 ? -10.567 -8.881 -6.401 1.00 77.69 95 ASP A C 1
ATOM 738 O O . ASP A 1 95 ? -10.824 -8.872 -5.19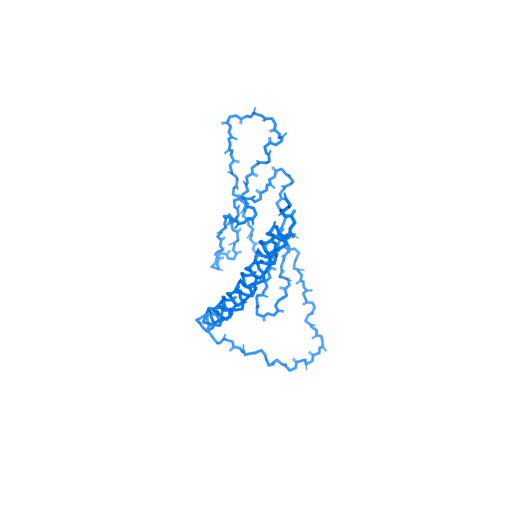3 1.00 77.69 95 ASP A O 1
ATOM 742 N N . SER A 1 96 ? -9.376 -8.503 -6.873 1.00 71.88 96 SER A N 1
ATOM 743 C CA . SER A 1 96 ? -8.283 -8.043 -6.009 1.00 71.88 96 SER A CA 1
ATOM 744 C C . SER A 1 96 ? -8.641 -6.730 -5.299 1.00 71.88 96 SER A C 1
ATOM 746 O O . SER A 1 96 ? -8.391 -6.567 -4.101 1.00 71.88 96 SER A O 1
ATOM 748 N N . CYS A 1 97 ? -9.268 -5.793 -6.016 1.00 75.94 97 CYS A N 1
ATOM 749 C CA . CYS A 1 97 ? -9.768 -4.545 -5.444 1.00 75.94 97 CYS A CA 1
ATOM 750 C C . CYS A 1 97 ? -10.885 -4.794 -4.424 1.00 75.94 97 CYS A C 1
ATOM 752 O O . CYS A 1 97 ? -10.853 -4.216 -3.336 1.00 75.94 97 CYS A O 1
ATOM 754 N N . ASN A 1 98 ? -11.835 -5.674 -4.735 1.00 83.12 98 ASN A N 1
ATOM 755 C CA . ASN A 1 98 ? -12.938 -6.026 -3.844 1.00 83.12 98 ASN A CA 1
ATOM 756 C C . ASN A 1 98 ? -12.433 -6.642 -2.535 1.00 83.12 98 ASN A C 1
ATOM 758 O O . ASN A 1 98 ? -12.882 -6.243 -1.458 1.00 83.12 98 ASN A O 1
ATOM 762 N N . LEU A 1 99 ? -11.439 -7.533 -2.602 1.00 78.62 99 LEU A N 1
ATOM 763 C CA . LEU A 1 99 ? -10.803 -8.089 -1.409 1.00 78.62 99 LEU A CA 1
ATOM 764 C C . LEU A 1 99 ? -10.137 -7.003 -0.558 1.00 78.62 99 LEU A C 1
ATOM 766 O O . LEU A 1 99 ? -10.337 -6.961 0.657 1.00 78.62 99 LEU A O 1
ATOM 770 N N . TYR A 1 100 ? -9.357 -6.114 -1.180 1.00 81.50 100 TYR A N 1
ATOM 771 C CA . TYR A 1 100 ? -8.712 -5.009 -0.470 1.00 81.50 100 TYR A CA 1
ATOM 772 C C . TYR A 1 100 ? -9.742 -4.127 0.248 1.00 81.50 100 TYR A C 1
ATOM 774 O O . TYR A 1 100 ? -9.554 -3.769 1.413 1.00 81.50 100 TYR A O 1
ATOM 782 N N . LEU A 1 101 ? -10.854 -3.806 -0.419 1.00 83.75 101 LEU A N 1
ATOM 783 C CA . LEU A 1 101 ? -11.933 -3.012 0.165 1.00 83.75 101 LEU A CA 1
ATOM 784 C C . LEU A 1 101 ? -12.601 -3.731 1.344 1.00 83.75 101 LEU A C 1
ATOM 786 O O . LEU A 1 101 ? -12.816 -3.101 2.380 1.00 83.75 101 LEU A O 1
ATOM 790 N N . GLN A 1 102 ? -12.862 -5.036 1.237 1.00 83.56 102 GLN A N 1
ATOM 791 C CA . GLN A 1 102 ? -13.417 -5.839 2.333 1.00 83.56 102 GLN A CA 1
ATOM 792 C C . GLN A 1 102 ? -12.480 -5.904 3.541 1.00 83.56 102 GLN A C 1
ATOM 794 O O . GLN A 1 102 ? -12.901 -5.641 4.666 1.00 83.56 102 GLN A O 1
ATOM 799 N N . GLN A 1 103 ? -11.195 -6.193 3.326 1.00 77.56 103 GLN A N 1
ATOM 800 C CA . GLN A 1 103 ? -10.201 -6.225 4.404 1.00 77.56 103 GLN A CA 1
ATOM 801 C C . GLN A 1 103 ? -10.072 -4.864 5.090 1.00 77.56 103 GLN A C 1
ATOM 803 O O . GLN A 1 103 ? -9.951 -4.779 6.313 1.00 77.56 103 GLN A O 1
ATOM 808 N N . ARG A 1 104 ? -10.136 -3.779 4.312 1.00 81.00 104 ARG A N 1
ATOM 809 C CA . ARG A 1 104 ? -10.104 -2.421 4.849 1.00 81.00 104 ARG A CA 1
ATOM 810 C C . ARG A 1 104 ? -11.346 -2.106 5.677 1.00 81.00 104 ARG A C 1
ATOM 812 O O . ARG A 1 104 ? -11.200 -1.444 6.699 1.00 81.00 104 ARG A O 1
ATOM 819 N N . ALA A 1 105 ? -12.526 -2.566 5.261 1.00 84.12 105 ALA A N 1
ATOM 820 C CA . ALA A 1 105 ? -13.759 -2.411 6.028 1.00 84.12 105 ALA A CA 1
ATOM 821 C C . ALA A 1 105 ? -13.663 -3.138 7.380 1.00 84.12 105 ALA A C 1
ATOM 823 O O . ALA A 1 105 ? -13.842 -2.504 8.413 1.00 84.12 105 ALA A O 1
ATOM 824 N N . LEU A 1 106 ? -13.234 -4.403 7.388 1.00 78.25 106 LEU A N 1
ATOM 825 C CA . LEU A 1 106 ? -13.029 -5.172 8.625 1.00 78.25 106 LEU A CA 1
ATOM 826 C C . LEU A 1 106 ? -12.015 -4.503 9.571 1.00 78.25 106 LEU A C 1
ATOM 828 O O . LEU A 1 106 ? -12.240 -4.406 10.773 1.00 78.25 106 LEU A O 1
ATOM 832 N N . SER A 1 107 ? -10.929 -3.944 9.029 1.00 85.62 107 SER A N 1
ATOM 833 C CA . SER A 1 107 ? -9.947 -3.192 9.824 1.00 85.62 107 SER A CA 1
ATOM 834 C C . SER A 1 107 ? -10.493 -1.865 10.376 1.00 85.62 107 SER A C 1
ATOM 836 O O . SER A 1 107 ? -9.957 -1.320 11.343 1.00 85.62 107 SER A O 1
ATOM 838 N N . VAL A 1 108 ? -11.524 -1.273 9.765 1.00 87.94 108 VAL A N 1
ATOM 839 C CA . VAL A 1 108 ? -12.200 -0.101 10.344 1.00 87.94 108 VAL A CA 1
ATOM 840 C C . VAL A 1 108 ? -12.936 -0.513 11.609 1.00 87.94 108 VAL A C 1
ATOM 842 O O . VAL A 1 108 ? -12.771 0.173 12.615 1.00 87.94 108 VAL A O 1
ATOM 845 N N . ASP A 1 109 ? -13.661 -1.628 11.579 1.00 85.75 109 ASP A N 1
ATOM 846 C CA . ASP A 1 109 ? -14.425 -2.118 12.727 1.00 85.75 109 ASP A CA 1
ATOM 847 C C . ASP A 1 109 ? -13.504 -2.464 13.901 1.00 85.75 109 ASP A C 1
ATOM 849 O O . ASP A 1 109 ? -13.694 -1.948 15.000 1.00 85.75 109 ASP A O 1
ATOM 853 N N . GLU A 1 110 ? -12.411 -3.194 13.650 1.00 87.25 110 GLU A N 1
ATOM 854 C CA . GLU A 1 110 ? -11.396 -3.498 14.673 1.00 87.25 110 GLU A CA 1
ATOM 855 C C . GLU A 1 110 ? -10.810 -2.230 15.316 1.00 87.25 110 GLU A C 1
ATOM 857 O O . GLU A 1 110 ? -10.615 -2.151 16.533 1.00 87.25 110 GLU A O 1
ATOM 862 N N . ARG A 1 111 ? -10.530 -1.201 14.503 1.00 82.12 111 ARG A N 1
ATOM 863 C CA . ARG A 1 111 ? -10.031 0.086 15.009 1.00 82.12 111 ARG A CA 1
ATOM 864 C C . ARG A 1 111 ? -11.090 0.822 15.818 1.00 82.12 111 ARG A C 1
ATOM 866 O O . ARG A 1 111 ? -10.740 1.470 16.803 1.00 82.12 111 ARG A O 1
ATOM 873 N N . ASN A 1 112 ? -12.349 0.746 15.404 1.00 92.62 112 ASN A N 1
ATOM 874 C CA . ASN A 1 112 ? -13.460 1.399 16.081 1.00 92.62 112 ASN A CA 1
ATOM 875 C C . ASN A 1 112 ? -13.724 0.748 17.447 1.00 92.62 112 ASN A C 1
ATOM 877 O O . ASN A 1 112 ? -13.884 1.452 18.444 1.00 92.62 112 ASN A O 1
ATOM 881 N N . ASP A 1 113 ? -13.647 -0.580 17.518 1.00 93.56 113 ASP A N 1
ATOM 882 C CA . ASP A 1 113 ? -13.736 -1.342 18.763 1.00 93.56 113 ASP A CA 1
ATOM 883 C C . ASP A 1 113 ? -12.610 -0.977 19.732 1.00 93.56 113 ASP A C 1
ATOM 885 O O . ASP A 1 113 ? -12.865 -0.679 20.902 1.00 93.56 113 ASP A O 1
ATOM 889 N N . ALA A 1 114 ? -11.364 -0.915 19.251 1.00 90.50 114 ALA A N 1
ATOM 890 C CA . ALA A 1 114 ? -10.228 -0.489 20.068 1.00 90.50 114 ALA A CA 1
ATOM 891 C C . ALA A 1 114 ? -10.416 0.940 20.618 1.00 90.50 114 ALA A C 1
ATOM 893 O O . ALA A 1 114 ? -10.112 1.215 21.785 1.00 90.50 114 ALA A O 1
ATOM 894 N N . LEU A 1 115 ? -10.964 1.843 19.801 1.00 93.75 115 LEU A N 1
ATOM 895 C CA . LEU A 1 115 ? -11.302 3.211 20.196 1.00 93.75 115 LEU A CA 1
ATOM 896 C C . LEU A 1 115 ? -12.388 3.242 21.275 1.00 93.75 115 LEU A C 1
ATOM 898 O O . LEU A 1 115 ? -12.219 3.934 22.280 1.00 93.75 115 LEU A O 1
ATOM 902 N N . MET A 1 116 ? -13.460 2.461 21.117 1.00 95.38 116 MET A N 1
ATOM 903 C CA . MET A 1 116 ? -14.531 2.357 22.113 1.00 95.38 116 MET A CA 1
ATOM 904 C C . MET A 1 116 ? -14.020 1.823 23.453 1.00 95.38 116 MET A C 1
ATOM 906 O O . MET A 1 116 ? -14.361 2.376 24.500 1.00 95.38 116 MET A O 1
ATOM 910 N N . GLN A 1 117 ? -13.168 0.795 23.443 1.00 94.19 117 GLN A N 1
ATOM 911 C CA . GLN A 1 117 ? -12.575 0.263 24.675 1.00 94.19 117 GLN A CA 1
ATOM 912 C C . GLN A 1 117 ? -11.687 1.296 25.369 1.00 94.19 117 GLN A C 1
ATOM 914 O O . GLN A 1 117 ? -11.794 1.497 26.579 1.00 94.19 117 GLN A O 1
ATOM 919 N N . THR A 1 118 ? -10.860 2.006 24.601 1.00 93.88 118 THR A N 1
ATOM 920 C CA . THR A 1 118 ? -9.996 3.068 25.135 1.00 93.88 118 THR A CA 1
ATOM 921 C C . THR A 1 118 ? -10.827 4.204 25.737 1.00 93.88 118 THR A C 1
ATOM 923 O O . THR A 1 118 ? -10.525 4.694 26.825 1.00 93.88 118 THR A O 1
ATOM 926 N N . TRP A 1 119 ? -11.915 4.598 25.069 1.00 94.56 119 TRP A N 1
ATOM 927 C CA . TRP A 1 119 ? -12.837 5.617 25.569 1.00 94.56 119 TRP A CA 1
ATOM 928 C C . TRP A 1 119 ? -13.506 5.199 26.882 1.00 94.56 119 TRP A C 1
ATOM 930 O O . TRP A 1 119 ? -13.563 5.987 27.829 1.00 94.56 119 TRP A O 1
ATOM 940 N N . LYS A 1 120 ? -13.948 3.941 26.978 1.00 95.88 120 LYS A N 1
ATOM 941 C CA . LYS A 1 120 ? -14.532 3.385 28.203 1.00 95.88 120 LYS A CA 1
ATOM 942 C C . LYS A 1 120 ? -13.541 3.429 29.370 1.00 95.88 120 LYS A C 1
ATOM 944 O O . LYS A 1 120 ? -13.886 3.919 30.443 1.00 95.88 120 LYS A O 1
ATOM 949 N N . GLN A 1 121 ? -12.298 3.001 29.146 1.00 94.19 121 GLN A N 1
ATOM 950 C CA . GLN A 1 121 ? -11.241 3.049 30.164 1.00 94.19 121 GLN A CA 1
ATOM 951 C C . GLN A 1 121 ? -10.939 4.480 30.627 1.00 94.19 121 GLN A C 1
ATOM 953 O O . GLN A 1 121 ? -10.770 4.727 31.823 1.00 94.19 121 GLN A O 1
ATOM 958 N N . LEU A 1 122 ? -10.906 5.443 29.702 1.00 95.06 122 LEU A N 1
ATOM 959 C CA . LEU A 1 122 ? -10.749 6.863 30.027 1.00 95.06 122 LEU A CA 1
ATOM 960 C C . LEU A 1 122 ? -11.886 7.369 30.918 1.00 95.06 122 LEU A C 1
ATOM 962 O O . LEU A 1 122 ? -11.631 8.076 31.894 1.00 95.06 122 LEU A O 1
ATOM 966 N N . GLN A 1 123 ? -13.127 6.985 30.619 1.00 94.81 123 GLN A N 1
ATOM 967 C CA . GLN A 1 123 ? -14.297 7.390 31.394 1.00 94.81 123 GLN A CA 1
ATOM 968 C C . GLN A 1 123 ? -14.272 6.808 32.815 1.00 94.81 123 GLN A C 1
ATOM 970 O O . GLN A 1 123 ? -14.513 7.534 33.780 1.00 94.81 123 GLN A O 1
ATOM 975 N N . GLU A 1 124 ? -13.920 5.530 32.961 1.00 93.69 124 GLU A N 1
ATOM 976 C CA . GLU A 1 124 ? -13.762 4.863 34.261 1.00 93.69 124 GLU A CA 1
ATOM 977 C C . GLU A 1 124 ? -12.628 5.491 35.085 1.00 93.69 124 GLU A C 1
ATOM 979 O O . GLU A 1 124 ? -12.797 5.794 36.270 1.00 93.69 124 GLU A O 1
ATOM 984 N N . THR A 1 125 ? -11.491 5.775 34.448 1.00 92.44 125 THR A N 1
ATOM 985 C CA . THR A 1 125 ? -10.343 6.427 35.096 1.00 92.44 125 THR A CA 1
ATOM 986 C C . THR A 1 125 ? -10.708 7.836 35.566 1.00 92.44 125 THR A C 1
ATOM 988 O O . THR A 1 125 ? -10.410 8.214 36.700 1.00 92.44 125 THR A O 1
ATOM 991 N N . ALA A 1 126 ? -11.413 8.607 34.735 1.00 91.62 126 ALA A N 1
ATOM 992 C CA . ALA A 1 126 ? -11.880 9.944 35.086 1.00 91.62 126 ALA A CA 1
ATOM 993 C C . ALA A 1 126 ? -12.891 9.924 36.245 1.00 91.62 126 ALA A C 1
ATOM 995 O O . ALA A 1 126 ? -12.782 10.744 37.158 1.00 91.62 126 ALA A O 1
ATOM 996 N N . ALA A 1 127 ? -13.836 8.978 36.251 1.00 90.00 127 ALA A N 1
ATOM 997 C CA . ALA A 1 127 ? -14.793 8.807 37.345 1.00 90.00 127 ALA A CA 1
ATOM 998 C C . ALA A 1 127 ? -14.090 8.463 38.669 1.00 90.00 127 ALA A C 1
ATOM 1000 O O . ALA A 1 127 ? -14.385 9.068 39.704 1.00 90.00 127 ALA A O 1
ATOM 1001 N N . THR A 1 128 ? -13.101 7.568 38.614 1.00 88.88 128 THR A N 1
ATOM 1002 C CA . THR A 1 128 ? -12.294 7.172 39.776 1.00 88.88 128 THR A CA 1
ATOM 1003 C C . THR A 1 128 ? -11.534 8.372 40.343 1.00 88.88 128 THR A C 1
ATOM 1005 O O . THR A 1 128 ? -11.649 8.663 41.531 1.00 88.88 128 THR A O 1
ATOM 1008 N N . LEU A 1 129 ? -10.849 9.146 39.490 1.00 88.88 129 LEU A N 1
ATOM 1009 C CA . LEU A 1 129 ? -10.129 10.361 39.895 1.00 88.88 129 LEU A CA 1
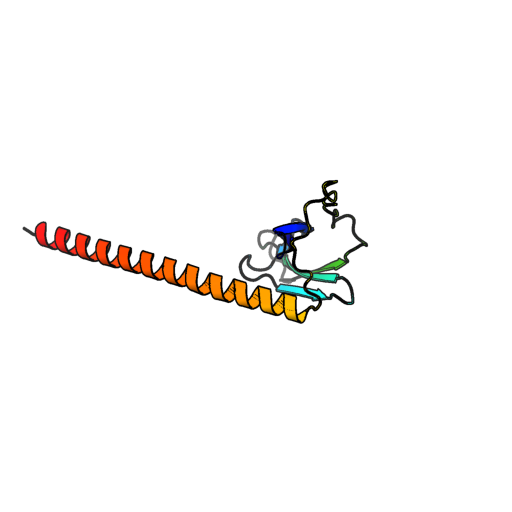ATOM 1010 C C . LEU A 1 129 ? -11.055 11.427 40.501 1.00 88.88 129 LEU A C 1
ATOM 1012 O O . LEU A 1 129 ? -10.678 12.102 41.460 1.00 88.88 129 LEU A O 1
ATOM 1016 N N . GLN A 1 130 ? -12.274 11.583 39.977 1.00 82.50 130 GLN A N 1
ATOM 1017 C CA . GLN A 1 130 ? -13.265 12.501 40.545 1.00 82.50 130 GLN A CA 1
ATOM 1018 C C . GLN A 1 130 ? -13.750 12.052 41.929 1.00 82.50 130 GLN A C 1
ATOM 1020 O O . GLN A 1 130 ? -13.936 12.899 42.803 1.00 82.50 130 GLN A O 1
ATOM 1025 N N . GLN A 1 131 ? -13.932 10.750 42.156 1.00 76.62 131 GLN A N 1
ATOM 1026 C CA . GLN A 1 131 ? -14.262 10.208 43.477 1.00 76.62 131 GLN A CA 1
ATOM 1027 C C . GLN A 1 131 ? -13.112 10.381 44.470 1.00 76.62 131 GLN A C 1
ATOM 1029 O O . GLN A 1 131 ? -13.346 10.845 45.584 1.00 76.62 131 GLN A O 1
ATOM 1034 N N . THR A 1 132 ? -11.867 10.106 44.074 1.00 75.50 132 THR A N 1
ATOM 1035 C CA . THR A 1 132 ? -10.701 10.325 44.947 1.00 75.50 132 THR A CA 1
ATOM 1036 C C . THR A 1 132 ? -10.548 11.803 45.306 1.00 75.50 132 THR A C 1
ATOM 1038 O O . THR A 1 132 ? -10.308 12.139 46.461 1.00 75.50 132 THR A O 1
ATOM 1041 N N . ARG A 1 133 ? -10.777 12.710 44.347 1.00 72.56 133 ARG A N 1
ATOM 1042 C CA . ARG A 1 133 ? -10.736 14.159 44.587 1.00 72.56 133 ARG A CA 1
AT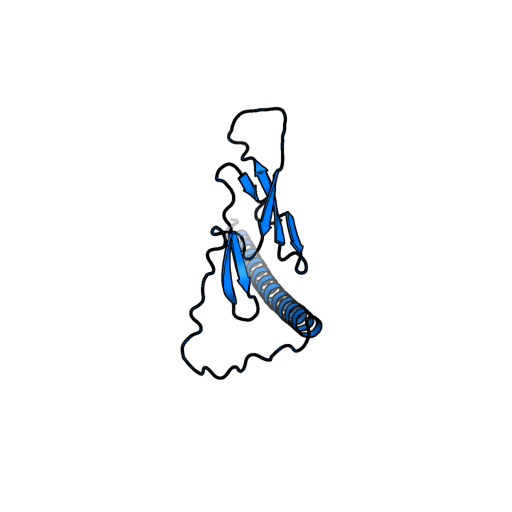OM 1043 C C . ARG A 1 133 ? -11.827 14.638 45.551 1.00 72.56 133 ARG A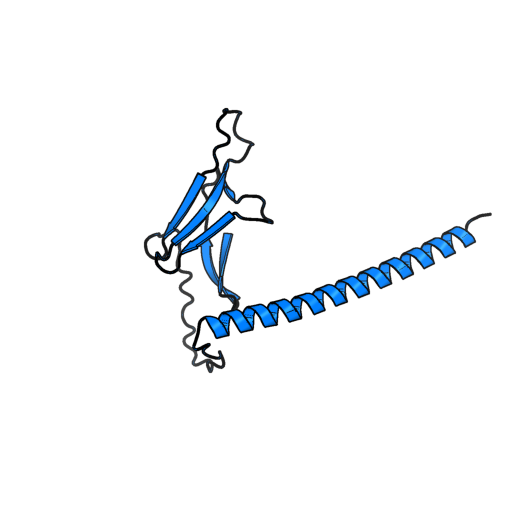 C 1
ATOM 1045 O O . ARG A 1 133 ? -11.547 15.518 46.355 1.00 72.56 133 ARG A O 1
ATOM 1052 N N . LYS A 1 134 ? -13.038 14.070 45.495 1.00 66.06 134 LYS A N 1
ATOM 1053 C CA . LYS A 1 134 ? -14.134 14.375 46.439 1.00 66.06 134 LYS A CA 1
ATOM 1054 C C . LYS A 1 134 ? -13.886 13.815 47.844 1.00 66.06 134 LYS A C 1
ATOM 1056 O O . LYS A 1 134 ? -14.348 14.400 48.813 1.00 66.06 134 LYS A O 1
ATOM 1061 N N . ASN A 1 135 ? -13.149 12.711 47.953 1.00 60.53 135 ASN A N 1
ATOM 1062 C CA . ASN A 1 135 ? -12.841 12.068 49.233 1.00 60.53 135 ASN A CA 1
ATOM 1063 C C . ASN A 1 135 ? -11.595 12.651 49.933 1.00 60.53 135 ASN A C 1
ATOM 1065 O O . ASN A 1 135 ? -11.366 12.346 51.098 1.00 60.53 135 ASN A O 1
ATOM 1069 N N . CYS A 1 136 ? -10.795 13.478 49.248 1.00 59.28 136 CYS A N 1
ATOM 1070 C CA . CYS A 1 136 ? -9.594 14.125 49.799 1.00 59.28 136 CYS A CA 1
ATOM 1071 C C . CYS A 1 136 ? -9.749 15.635 50.065 1.00 59.28 136 CYS A C 1
ATOM 1073 O O . CYS A 1 136 ? -8.772 16.285 50.432 1.00 59.28 136 CYS A O 1
ATOM 1075 N N . SER A 1 137 ? -10.938 16.212 49.887 1.00 52.16 137 SER A N 1
ATOM 1076 C CA . SER A 1 137 ? -11.240 17.588 50.300 1.00 52.16 137 SER A CA 1
ATOM 1077 C C . SER A 1 137 ? -11.726 17.609 51.755 1.00 52.16 137 SER A C 1
ATOM 1079 O O . SER A 1 137 ? -12.903 17.338 51.998 1.00 52.16 137 SER A O 1
ATOM 1081 N N . PHE A 1 138 ? -10.805 17.886 52.688 1.00 46.66 138 PHE A N 1
ATOM 1082 C CA . PHE A 1 138 ? -11.095 18.334 54.059 1.00 46.66 138 PHE A CA 1
ATOM 1083 C C . PHE A 1 138 ? -11.337 19.845 54.089 1.00 46.66 138 PHE A C 1
ATOM 1085 O O . PHE A 1 138 ? -10.656 20.555 53.312 1.00 46.66 138 PHE A O 1
#

pLDDT: mean 71.54, std 15.84, range [42.09, 95.88]

Sequence (138 aa):
MFLQDITNRSRVCSLMLPPTHRTATPCLPVYALSAEQQTLFIRGDRDSGCAASSEAGSQLFIYRFGESDIIRRCIVSLPDSPRQVNTPSYETLEDSCNLYLQQRALSVDERNDALMQTWKQLQETAATLQQTRKNCSF